Protein AF-A0A926VJQ9-F1 (afdb_monomer_lite)

Organism: NCBI:txid2949571

Secondary structure (DSSP, 8-state):
------PEEHHHHHHHTTS-HHHHHHHHHHHHHHH--GGG---S---EE-HHHHHHHHHHHHHHHHH-HHHHHHHHHHH---

Foldseek 3Di:
DPDPQPWAALVRLCVVLVHDSVVVVVLLVVLCVLQVDCQSDCPDVGNTHGPQSSQLSSQQSVCCVVPNNVVSSVCCNVVPRD

pLDDT: mean 78.7, std 14.44, range [37.28, 92.69]

Sequence (82 aa):
MKSTVDYVPLALAASELGISEETLRRDRALLRKKLGKSEFDNSRYEPGLDGKSFAALRRFRELAALMGRKKAIEMLRINGVD

Structure (mmCIF, N/CA/C/O backbone):
data_AF-A0A926VJQ9-F1
#
_entry.id   AF-A0A926VJQ9-F1
#
loop_
_atom_site.group_PDB
_atom_site.id
_atom_site.type_symbol
_atom_site.label_atom_id
_atom_site.label_alt_id
_atom_site.label_comp_id
_atom_site.label_asym_id
_atom_site.label_entity_id
_atom_site.label_seq_id
_atom_site.pdbx_PDB_ins_code
_atom_site.Cartn_x
_atom_site.Cartn_y
_atom_site.Cartn_z
_atom_site.occupancy
_atom_site.B_iso_or_equiv
_atom_site.auth_seq_id
_atom_site.auth_comp_id
_atom_site.auth_asym_id
_atom_site.auth_atom_id
_atom_site.pdbx_PDB_model_num
ATOM 1 N N . MET A 1 1 ? 26.330 -13.580 -4.622 1.00 37.28 1 MET A N 1
ATOM 2 C CA . MET A 1 1 ? 25.379 -13.344 -5.729 1.00 37.28 1 MET A CA 1
ATOM 3 C C . MET A 1 1 ? 24.644 -12.050 -5.424 1.00 37.28 1 MET A C 1
ATOM 5 O O . MET A 1 1 ? 24.086 -11.947 -4.342 1.00 37.28 1 MET A O 1
ATOM 9 N N . LYS A 1 2 ? 24.766 -11.023 -6.275 1.00 37.78 2 LYS A N 1
ATOM 10 C CA . LYS A 1 2 ? 24.077 -9.739 -6.068 1.00 37.78 2 LYS A CA 1
ATOM 11 C C . LYS A 1 2 ? 22.585 -9.981 -6.285 1.00 37.78 2 LYS A C 1
ATOM 13 O O . LYS A 1 2 ? 22.215 -10.348 -7.393 1.00 37.78 2 LYS A O 1
ATOM 18 N N . SER A 1 3 ? 21.779 -9.829 -5.236 1.00 41.81 3 SER A N 1
ATOM 19 C CA . SER A 1 3 ? 20.321 -9.885 -5.323 1.00 41.81 3 SER A CA 1
ATOM 20 C C . SER A 1 3 ? 19.856 -8.875 -6.363 1.00 41.81 3 SER A C 1
ATOM 22 O O . SER A 1 3 ? 20.002 -7.667 -6.166 1.00 41.81 3 SER A O 1
ATOM 24 N N . THR A 1 4 ? 19.356 -9.370 -7.489 1.00 50.69 4 THR A N 1
ATOM 25 C CA . THR A 1 4 ? 18.519 -8.602 -8.400 1.00 50.69 4 THR A CA 1
ATOM 26 C C . THR A 1 4 ? 17.370 -8.087 -7.548 1.00 50.69 4 THR A C 1
ATOM 28 O O . THR A 1 4 ? 16.587 -8.868 -7.017 1.00 50.69 4 THR A O 1
ATOM 31 N N . VAL A 1 5 ? 17.333 -6.784 -7.286 1.00 55.50 5 VAL A N 1
ATOM 32 C CA . VAL A 1 5 ? 16.127 -6.181 -6.727 1.00 55.50 5 VAL A CA 1
ATOM 33 C C . VAL A 1 5 ? 15.128 -6.253 -7.870 1.00 55.50 5 VAL A C 1
ATOM 35 O O . VAL A 1 5 ? 15.243 -5.482 -8.819 1.00 55.50 5 VAL A O 1
ATOM 38 N N . ASP A 1 6 ? 14.249 -7.253 -7.847 1.00 65.94 6 ASP A N 1
ATOM 39 C CA . ASP A 1 6 ? 13.174 -7.387 -8.823 1.00 65.94 6 ASP A CA 1
ATOM 40 C C . ASP A 1 6 ? 12.255 -6.172 -8.672 1.00 65.94 6 ASP A C 1
ATOM 42 O O . ASP A 1 6 ? 11.442 -6.072 -7.749 1.00 65.94 6 ASP A O 1
ATOM 46 N N . TYR A 1 7 ? 12.466 -5.186 -9.539 1.00 74.19 7 TYR A N 1
ATOM 47 C CA . TYR A 1 7 ? 11.607 -4.023 -9.648 1.00 74.19 7 TYR A CA 1
ATOM 48 C C . TYR A 1 7 ? 10.365 -4.412 -10.440 1.00 74.19 7 TYR A C 1
ATOM 50 O O . TYR A 1 7 ? 10.448 -4.819 -11.598 1.00 74.19 7 TYR A O 1
ATOM 58 N N . VAL A 1 8 ? 9.200 -4.242 -9.824 1.00 78.25 8 VAL A N 1
ATOM 59 C CA . VAL A 1 8 ? 7.904 -4.428 -10.470 1.00 78.25 8 VAL A CA 1
ATOM 60 C C . VAL A 1 8 ? 7.508 -3.106 -11.135 1.00 78.25 8 VAL A C 1
ATOM 62 O O . VAL A 1 8 ? 7.355 -2.099 -10.433 1.00 78.25 8 VAL A O 1
ATOM 65 N N . PRO A 1 9 ? 7.324 -3.053 -12.468 1.00 85.38 9 PRO A N 1
ATOM 66 C CA . PRO A 1 9 ? 6.826 -1.854 -13.138 1.00 85.38 9 PRO A CA 1
ATOM 67 C C . PRO A 1 9 ? 5.470 -1.422 -12.569 1.00 85.38 9 PRO A C 1
ATOM 69 O O . PRO A 1 9 ? 4.624 -2.270 -12.281 1.00 85.38 9 PRO A O 1
ATOM 72 N N . LEU A 1 10 ? 5.215 -0.112 -12.458 1.00 84.38 10 LEU A N 1
ATOM 73 C CA . LEU A 1 10 ? 3.944 0.393 -11.909 1.00 84.38 10 LEU A CA 1
ATOM 74 C C . LEU A 1 10 ? 2.710 -0.156 -12.641 1.00 84.38 10 LEU A C 1
ATOM 76 O O . LEU A 1 10 ? 1.709 -0.435 -11.990 1.00 84.38 10 LEU A O 1
ATOM 80 N N . ALA A 1 11 ? 2.786 -0.340 -13.961 1.00 85.50 11 ALA A N 1
ATOM 81 C CA . ALA A 1 11 ? 1.702 -0.916 -14.755 1.00 85.50 11 ALA A CA 1
ATOM 82 C C . ALA A 1 11 ? 1.387 -2.363 -14.340 1.00 85.50 11 ALA A C 1
ATOM 84 O O . ALA A 1 11 ? 0.225 -2.711 -14.127 1.00 85.50 11 ALA A O 1
ATOM 85 N N . LEU A 1 12 ? 2.424 -3.187 -14.153 1.00 86.44 12 LEU A N 1
ATOM 86 C CA . LEU A 1 12 ? 2.272 -4.573 -13.713 1.00 86.44 12 LEU A CA 1
ATOM 87 C C . LEU A 1 12 ? 1.732 -4.629 -12.281 1.00 86.44 12 LEU A C 1
ATOM 89 O O . LEU A 1 12 ? 0.741 -5.303 -12.027 1.00 86.44 12 LEU A O 1
ATOM 93 N N . ALA A 1 13 ? 2.304 -3.840 -11.371 1.00 86.56 13 ALA A N 1
ATOM 94 C CA . ALA A 1 13 ? 1.835 -3.757 -9.991 1.00 86.56 13 ALA A CA 1
ATOM 95 C C . ALA A 1 13 ? 0.376 -3.281 -9.887 1.00 86.56 13 ALA A C 1
ATOM 97 O O . ALA A 1 13 ? -0.388 -3.778 -9.063 1.00 86.56 13 ALA A O 1
ATOM 98 N N . ALA A 1 14 ? -0.028 -2.315 -10.716 1.00 89.25 14 ALA A N 1
ATOM 99 C CA . ALA A 1 14 ? -1.402 -1.826 -10.762 1.00 89.25 14 ALA A CA 1
ATOM 100 C C . ALA A 1 14 ? -2.358 -2.920 -11.258 1.00 89.25 14 ALA A C 1
ATOM 102 O O . ALA A 1 14 ? -3.402 -3.141 -10.644 1.00 89.25 14 ALA A O 1
ATOM 103 N N . SER A 1 15 ? -1.955 -3.646 -12.306 1.00 91.31 15 SER A N 1
ATOM 104 C CA . SER A 1 15 ? -2.695 -4.790 -12.838 1.00 91.31 15 SER A CA 1
ATOM 105 C C . SER A 1 15 ? -2.855 -5.903 -11.798 1.00 91.31 15 SER A C 1
ATOM 107 O O . SER A 1 15 ? -3.966 -6.383 -11.596 1.00 91.31 15 SER A O 1
ATOM 109 N N . GLU A 1 16 ? -1.785 -6.286 -11.094 1.00 89.88 16 GLU A N 1
ATOM 110 C CA . GLU A 1 16 ? -1.835 -7.328 -10.056 1.00 89.88 16 GLU A CA 1
ATOM 111 C C . GLU A 1 16 ? -2.718 -6.940 -8.865 1.00 89.88 16 GLU A C 1
ATOM 113 O O . GLU A 1 16 ? -3.377 -7.787 -8.264 1.00 89.88 16 GLU A O 1
ATOM 118 N N . LEU A 1 17 ? -2.765 -5.650 -8.532 1.00 87.44 17 LEU A N 1
ATOM 119 C CA . LEU A 1 17 ? -3.610 -5.126 -7.461 1.00 87.44 17 LEU A CA 1
ATOM 120 C C . LEU A 1 17 ? -5.041 -4.804 -7.917 1.00 87.44 17 LEU A C 1
ATOM 122 O O . LEU A 1 17 ? -5.855 -4.387 -7.088 1.00 87.44 17 LEU A O 1
ATOM 126 N N . GLY A 1 18 ? -5.353 -4.975 -9.206 1.00 91.00 18 GLY A N 1
ATOM 127 C CA . GLY A 1 18 ? -6.666 -4.678 -9.778 1.00 91.00 18 GLY A CA 1
ATOM 128 C C . GLY A 1 18 ? -7.063 -3.203 -9.661 1.00 91.00 18 GLY A C 1
ATOM 129 O O . GLY A 1 18 ? -8.233 -2.895 -9.436 1.00 91.00 18 GLY A O 1
ATOM 130 N N . ILE A 1 19 ? -6.099 -2.281 -9.751 1.00 90.38 19 ILE A N 1
ATOM 131 C CA . ILE A 1 19 ? -6.323 -0.831 -9.646 1.00 90.38 19 ILE A CA 1
ATOM 132 C C . ILE A 1 19 ? -5.699 -0.086 -10.826 1.00 90.38 19 ILE A C 1
ATOM 134 O O . ILE A 1 19 ? -4.855 -0.610 -11.543 1.00 90.38 19 ILE A O 1
ATOM 138 N N . SER A 1 20 ? -6.083 1.177 -11.018 1.00 92.56 20 SER A N 1
ATOM 139 C CA . SER A 1 20 ? -5.406 2.042 -11.985 1.00 92.56 20 SER A CA 1
ATOM 140 C C . SER A 1 20 ? -4.011 2.434 -11.493 1.00 92.56 20 SER A C 1
ATOM 142 O O . SER A 1 20 ? -3.791 2.617 -10.291 1.00 92.56 20 SER A O 1
ATOM 144 N N . GLU A 1 21 ? -3.075 2.659 -12.418 1.00 89.44 21 GLU A N 1
ATOM 145 C CA . GLU A 1 21 ? -1.747 3.174 -12.064 1.00 89.44 21 GLU A CA 1
ATOM 146 C C . GLU A 1 21 ? -1.817 4.508 -11.309 1.00 89.44 21 GLU A C 1
ATOM 148 O O . GLU A 1 21 ? -0.983 4.799 -10.456 1.00 89.44 21 GLU A O 1
ATOM 153 N N . GLU A 1 22 ? -2.817 5.341 -11.600 1.00 90.38 22 GLU A N 1
ATOM 154 C CA . GLU A 1 22 ? -3.047 6.579 -10.860 1.00 90.38 22 GLU A CA 1
ATOM 155 C C . GLU A 1 22 ? -3.380 6.307 -9.386 1.00 90.38 22 GLU A C 1
ATOM 157 O O . GLU A 1 22 ? -2.818 6.944 -8.493 1.00 90.38 22 GLU A O 1
ATOM 162 N N . THR A 1 23 ? -4.246 5.326 -9.117 1.00 90.38 23 THR A N 1
ATOM 163 C CA . THR A 1 23 ? -4.579 4.910 -7.747 1.00 90.38 23 THR A CA 1
ATOM 164 C C . THR A 1 23 ? -3.346 4.359 -7.043 1.00 90.38 23 THR A C 1
ATOM 166 O O . THR A 1 23 ? -3.071 4.751 -5.911 1.00 90.38 23 THR A O 1
ATOM 169 N N . LEU A 1 24 ? -2.548 3.539 -7.735 1.00 89.38 24 LEU A N 1
ATOM 170 C CA . LEU A 1 24 ? -1.284 3.020 -7.215 1.00 89.38 24 LEU A CA 1
ATOM 171 C C . LEU A 1 24 ? -0.321 4.155 -6.833 1.00 89.38 24 LEU A C 1
ATOM 173 O O . LEU A 1 24 ? 0.237 4.157 -5.736 1.00 89.38 24 LEU A O 1
ATOM 177 N N . ARG A 1 25 ? -0.159 5.163 -7.702 1.00 87.44 25 ARG A N 1
ATOM 178 C CA . ARG A 1 25 ? 0.678 6.346 -7.435 1.00 87.44 25 ARG A CA 1
ATOM 179 C C . ARG A 1 25 ? 0.172 7.146 -6.230 1.00 87.44 25 ARG A C 1
ATOM 181 O O . ARG A 1 25 ? 0.985 7.587 -5.416 1.00 87.44 25 ARG A O 1
ATOM 188 N N . ARG A 1 26 ? -1.147 7.316 -6.089 1.00 89.06 26 ARG A N 1
ATOM 189 C CA . ARG A 1 26 ? -1.770 8.011 -4.947 1.00 89.06 26 ARG A CA 1
ATOM 190 C C . ARG A 1 26 ? -1.554 7.260 -3.636 1.00 89.06 26 ARG A C 1
ATOM 192 O O . ARG A 1 26 ? -1.120 7.869 -2.659 1.00 89.06 26 ARG A O 1
ATOM 199 N N . ASP A 1 27 ? -1.808 5.954 -3.623 1.00 87.75 27 ASP A N 1
ATOM 200 C CA . ASP A 1 27 ? -1.614 5.109 -2.443 1.00 87.75 27 ASP A CA 1
ATOM 201 C C . ASP A 1 27 ? -0.132 5.078 -2.041 1.00 87.75 27 ASP A C 1
ATOM 203 O O . ASP A 1 27 ? 0.203 5.264 -0.872 1.00 87.75 27 ASP A O 1
ATOM 207 N N . ARG A 1 28 ? 0.779 4.992 -3.016 1.00 85.81 28 ARG A N 1
ATOM 208 C CA . ARG A 1 28 ? 2.226 5.098 -2.789 1.00 85.81 28 ARG A CA 1
ATOM 209 C C . ARG A 1 28 ? 2.627 6.433 -2.161 1.00 85.81 28 ARG A C 1
ATOM 211 O O . ARG A 1 28 ? 3.352 6.452 -1.168 1.00 85.81 28 ARG A O 1
ATOM 218 N N . ALA A 1 29 ? 2.149 7.554 -2.701 1.00 84.56 29 ALA A N 1
ATOM 219 C CA . ALA A 1 29 ? 2.433 8.881 -2.153 1.00 84.56 29 ALA A CA 1
ATOM 220 C C . ALA A 1 29 ? 1.892 9.040 -0.721 1.00 84.56 29 ALA A C 1
ATOM 222 O O . ALA A 1 29 ? 2.552 9.630 0.140 1.00 84.56 29 ALA A O 1
ATOM 223 N N . LEU A 1 30 ? 0.711 8.478 -0.449 1.00 86.62 30 LEU A N 1
ATOM 224 C CA . LEU A 1 30 ? 0.106 8.463 0.878 1.00 86.62 30 LEU A CA 1
ATOM 225 C C . LEU A 1 30 ? 0.955 7.668 1.875 1.00 86.62 30 LEU A C 1
ATOM 227 O O . LEU A 1 30 ? 1.260 8.184 2.953 1.00 86.62 30 LEU A O 1
ATOM 231 N N . LEU A 1 31 ? 1.356 6.445 1.519 1.00 84.00 31 LEU A N 1
ATOM 232 C CA . LEU A 1 31 ? 2.183 5.592 2.374 1.00 84.00 31 LEU A CA 1
ATOM 233 C C . LEU A 1 31 ? 3.562 6.209 2.614 1.00 84.00 31 LEU A C 1
ATOM 235 O O . LEU A 1 31 ? 3.995 6.261 3.763 1.00 84.00 31 LEU A O 1
ATOM 239 N N . ARG A 1 32 ? 4.199 6.791 1.590 1.00 83.25 32 ARG A N 1
ATOM 240 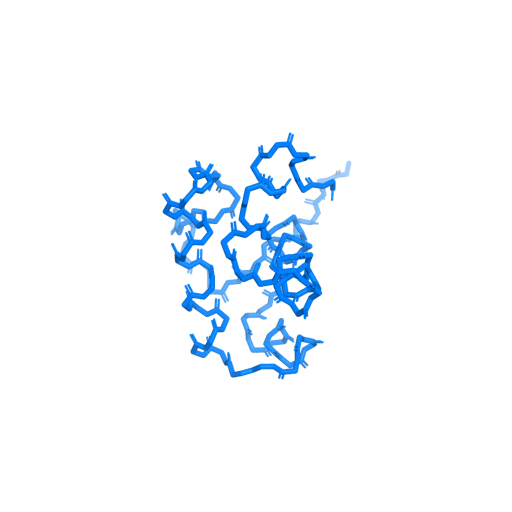C CA . ARG A 1 32 ? 5.452 7.549 1.748 1.00 83.25 32 ARG A CA 1
ATOM 241 C C . ARG A 1 32 ? 5.303 8.669 2.778 1.00 83.25 32 ARG A C 1
ATOM 243 O O . ARG A 1 32 ? 6.096 8.763 3.710 1.00 83.25 32 ARG A O 1
ATOM 250 N N . LYS A 1 33 ? 4.255 9.491 2.652 1.00 83.75 33 LYS A N 1
ATOM 251 C CA . LYS A 1 33 ? 4.000 10.623 3.559 1.00 83.75 33 LYS A CA 1
ATOM 252 C C . 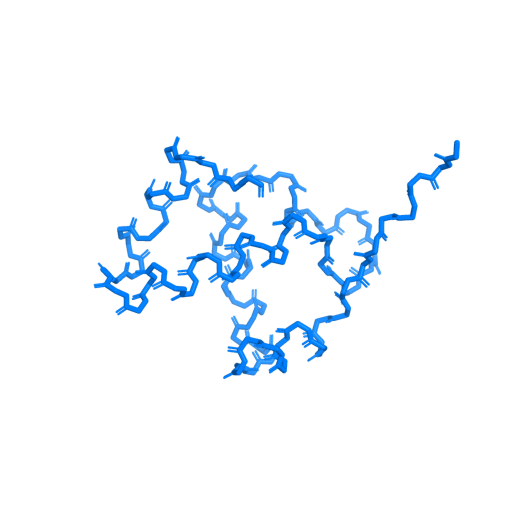LYS A 1 33 ? 3.697 10.182 4.993 1.00 83.75 33 LYS A C 1
ATOM 254 O O . LYS A 1 33 ? 4.030 10.898 5.931 1.00 83.75 33 LYS A O 1
ATOM 259 N N . LYS A 1 34 ? 2.996 9.060 5.171 1.00 83.00 34 LYS A N 1
ATOM 260 C CA . LYS A 1 34 ? 2.484 8.628 6.481 1.00 83.00 34 LYS A CA 1
ATOM 261 C C . LYS A 1 34 ? 3.413 7.686 7.232 1.00 83.00 34 LYS A C 1
ATOM 263 O O . LYS A 1 34 ? 3.428 7.733 8.458 1.00 83.00 34 LYS A O 1
ATOM 268 N N . LEU A 1 35 ? 4.149 6.844 6.515 1.00 78.56 35 LEU A N 1
ATOM 269 C CA . LEU A 1 35 ? 5.055 5.862 7.102 1.00 78.56 35 LEU A CA 1
ATOM 270 C C . LEU A 1 35 ? 6.508 6.347 7.106 1.00 78.56 35 LEU A C 1
ATOM 272 O O . LEU A 1 35 ? 7.313 5.785 7.837 1.00 78.56 35 LEU A O 1
ATOM 276 N N . GLY A 1 36 ? 6.854 7.366 6.308 1.00 69.75 36 GLY A N 1
ATOM 277 C CA . GLY A 1 36 ? 8.221 7.896 6.226 1.00 69.75 36 GLY A CA 1
ATOM 278 C C . GLY A 1 36 ? 9.247 6.879 5.714 1.00 69.75 36 GLY A C 1
ATOM 279 O O . GLY A 1 36 ? 10.445 7.084 5.879 1.00 69.75 36 GLY A O 1
ATOM 280 N N . LYS A 1 37 ? 8.785 5.767 5.128 1.00 64.38 37 LYS A N 1
ATOM 281 C CA . LYS A 1 37 ? 9.631 4.657 4.691 1.00 64.38 37 LYS A CA 1
ATOM 282 C C . LYS A 1 37 ? 10.420 5.046 3.441 1.00 64.38 37 LYS A C 1
ATOM 284 O O . LYS A 1 37 ? 9.831 5.477 2.448 1.00 64.38 37 LYS A O 1
ATOM 289 N N . SER A 1 38 ? 11.734 4.823 3.490 1.00 59.91 38 SER A N 1
ATOM 290 C CA . SER A 1 38 ? 12.665 4.940 2.355 1.00 59.91 38 SER A CA 1
ATOM 291 C C . SER A 1 38 ? 12.360 3.954 1.224 1.00 59.91 38 SER A C 1
ATOM 293 O O . SER A 1 38 ? 12.813 4.142 0.104 1.00 59.91 38 SER A O 1
ATOM 295 N N . GLU A 1 39 ? 11.556 2.928 1.501 1.00 61.59 39 GLU A N 1
ATOM 296 C CA . GLU A 1 39 ? 11.102 1.926 0.530 1.00 61.59 39 GLU A CA 1
ATOM 297 C C . GLU A 1 39 ? 10.306 2.600 -0.609 1.00 61.59 39 GLU A C 1
ATOM 299 O O . GLU A 1 39 ? 10.461 2.276 -1.778 1.00 61.59 39 GLU A O 1
ATOM 304 N N . PHE A 1 40 ? 9.562 3.672 -0.311 1.00 66.06 40 PHE A N 1
ATOM 305 C CA . PHE A 1 40 ? 8.837 4.448 -1.324 1.00 66.06 40 PHE A CA 1
ATOM 306 C C . PHE A 1 40 ? 9.620 5.650 -1.874 1.00 66.06 40 PHE A C 1
ATOM 308 O O . PHE A 1 40 ? 9.008 6.572 -2.429 1.00 66.06 40 PHE A O 1
ATOM 315 N N . ASP A 1 41 ? 10.942 5.700 -1.690 1.00 59.97 41 ASP A N 1
ATOM 316 C CA . ASP A 1 41 ? 11.740 6.827 -2.159 1.00 59.97 41 ASP A CA 1
ATOM 317 C C . ASP A 1 41 ? 11.862 6.833 -3.692 1.00 59.97 41 ASP A C 1
ATOM 319 O O . ASP A 1 41 ? 12.022 5.807 -4.345 1.00 59.97 41 ASP A O 1
ATOM 323 N N . ASN A 1 42 ? 11.760 8.026 -4.275 1.00 59.72 42 ASN A N 1
ATOM 324 C CA . ASN A 1 42 ? 11.890 8.271 -5.716 1.00 59.72 42 ASN A CA 1
ATOM 325 C C . ASN A 1 42 ? 13.349 8.548 -6.110 1.00 59.72 42 ASN A C 1
ATOM 327 O O . ASN A 1 42 ? 13.601 9.059 -7.198 1.00 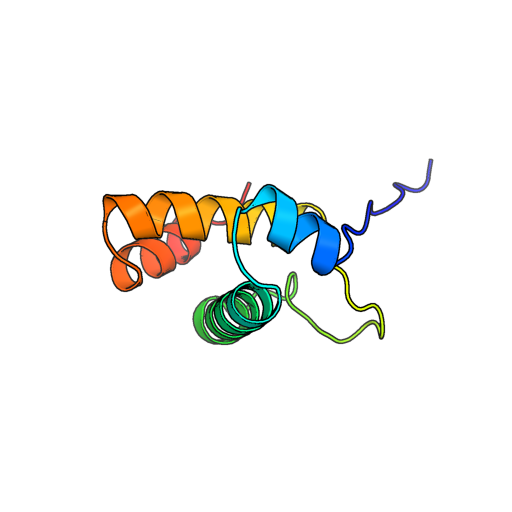59.72 42 ASN A O 1
ATOM 331 N N . SER A 1 43 ? 14.301 8.308 -5.204 1.00 54.22 43 SER A N 1
ATOM 332 C CA . SER A 1 43 ? 15.699 8.720 -5.368 1.00 54.22 43 SER A CA 1
ATOM 333 C C . SER A 1 43 ? 16.411 8.006 -6.517 1.00 54.22 43 SER A C 1
ATOM 335 O O . SER A 1 43 ? 17.403 8.515 -7.037 1.00 54.22 43 SER A O 1
ATOM 337 N N . ARG A 1 44 ? 15.881 6.867 -6.968 1.00 52.91 44 ARG A N 1
ATOM 338 C CA . ARG A 1 44 ? 16.267 6.238 -8.228 1.00 52.91 44 ARG A CA 1
ATOM 339 C C . ARG A 1 44 ? 15.162 6.507 -9.235 1.00 52.91 44 ARG A C 1
ATOM 341 O O . ARG A 1 44 ? 14.010 6.191 -8.972 1.00 52.91 44 ARG A O 1
ATOM 348 N N . TYR A 1 45 ? 15.529 7.110 -10.358 1.00 48.91 45 TYR A N 1
ATOM 349 C CA . TYR A 1 45 ? 14.710 7.500 -11.513 1.00 48.91 45 TYR A CA 1
ATOM 350 C C . TYR A 1 45 ? 13.952 6.336 -12.204 1.00 48.91 45 TYR A C 1
ATOM 352 O O . TYR A 1 45 ? 13.677 6.394 -13.399 1.00 48.91 45 TYR A O 1
ATOM 360 N N . GLU A 1 46 ? 13.602 5.272 -11.486 1.00 55.00 46 GLU A N 1
ATOM 361 C CA . GLU A 1 46 ? 12.901 4.110 -12.015 1.00 55.00 46 GLU 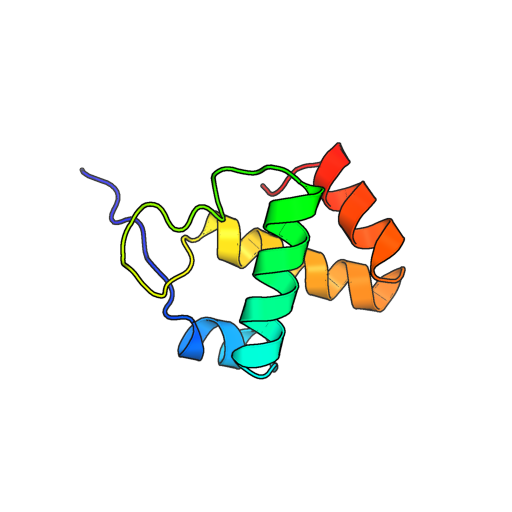A CA 1
ATOM 362 C C . GLU A 1 46 ? 11.419 4.145 -11.600 1.00 55.00 46 GLU A C 1
ATOM 364 O O . GLU A 1 46 ? 11.100 4.226 -10.410 1.00 55.00 46 GLU A O 1
ATOM 369 N N . PRO A 1 47 ? 10.476 4.086 -12.559 1.00 61.88 47 PRO A N 1
ATOM 370 C CA . PRO A 1 47 ? 9.036 4.098 -12.306 1.00 61.88 47 PRO A CA 1
ATOM 371 C C . PRO A 1 47 ? 8.539 2.709 -11.861 1.00 61.88 47 PRO A C 1
ATOM 373 O O . PRO A 1 47 ? 7.602 2.162 -12.444 1.00 61.88 47 PRO A O 1
ATOM 376 N N . GLY A 1 48 ? 9.188 2.118 -10.857 1.00 64.75 48 GLY A N 1
ATOM 377 C CA . GLY A 1 48 ? 8.913 0.772 -10.355 1.00 64.75 48 GLY A CA 1
ATOM 378 C C . GLY A 1 48 ? 8.756 0.717 -8.837 1.00 64.75 48 GLY A C 1
ATOM 379 O O . GLY A 1 48 ? 9.006 1.688 -8.120 1.00 64.75 48 GLY A O 1
ATOM 380 N N . LEU A 1 49 ? 8.309 -0.435 -8.349 1.00 74.00 49 LEU A N 1
ATOM 381 C CA . LEU A 1 49 ? 8.252 -0.783 -6.934 1.00 74.00 49 LEU A CA 1
ATOM 382 C C . LEU A 1 49 ? 9.275 -1.879 -6.671 1.00 74.00 49 LEU A C 1
ATOM 384 O O . LEU A 1 49 ? 9.281 -2.879 -7.383 1.00 74.00 49 LEU A O 1
ATOM 388 N N . ASP A 1 50 ? 10.106 -1.725 -5.645 1.00 78.19 50 ASP A N 1
ATOM 389 C CA . ASP A 1 50 ? 10.820 -2.885 -5.117 1.00 78.19 50 ASP A CA 1
ATOM 390 C C . ASP A 1 50 ? 9.826 -3.863 -4.460 1.00 78.19 50 ASP A C 1
ATOM 392 O O . ASP A 1 50 ? 8.689 -3.502 -4.125 1.00 78.19 50 ASP A O 1
ATOM 396 N N . GLY A 1 51 ? 10.242 -5.119 -4.276 1.00 78.75 51 GLY A N 1
ATOM 397 C CA . GLY A 1 51 ? 9.376 -6.158 -3.710 1.00 78.75 51 GLY A CA 1
ATOM 398 C C . GLY A 1 51 ? 8.752 -5.773 -2.363 1.00 78.75 51 GLY A C 1
ATOM 399 O O . GLY A 1 51 ? 7.587 -6.083 -2.115 1.00 78.75 51 GLY A O 1
ATOM 400 N N . LYS A 1 52 ? 9.473 -5.013 -1.527 1.00 78.19 52 LYS A N 1
ATOM 401 C CA . LYS A 1 52 ? 8.972 -4.549 -0.225 1.00 78.19 52 LYS A CA 1
ATOM 402 C C . LYS A 1 52 ? 7.879 -3.497 -0.368 1.00 78.19 52 LYS A C 1
ATOM 404 O O . LYS A 1 52 ? 6.839 -3.576 0.279 1.00 78.19 52 LYS A O 1
ATOM 409 N N . SER A 1 53 ? 8.068 -2.532 -1.258 1.00 80.56 53 SER A N 1
ATOM 410 C CA . SER A 1 53 ? 7.083 -1.499 -1.576 1.00 80.56 53 SER A CA 1
ATOM 411 C C . SER A 1 53 ? 5.830 -2.091 -2.198 1.00 80.56 53 SER A C 1
ATOM 413 O O . SER A 1 53 ? 4.719 -1.645 -1.899 1.00 80.56 53 SER A O 1
ATOM 415 N N . PHE A 1 54 ? 5.992 -3.107 -3.046 1.00 85.50 54 PHE A N 1
ATOM 416 C CA . PHE A 1 54 ? 4.869 -3.830 -3.619 1.00 85.50 54 PHE A CA 1
ATOM 417 C C . PHE A 1 54 ? 4.091 -4.609 -2.549 1.00 85.50 54 PHE A C 1
ATOM 419 O O . PHE A 1 54 ? 2.874 -4.439 -2.440 1.00 85.50 54 PHE A O 1
ATOM 426 N N . ALA A 1 55 ? 4.779 -5.366 -1.688 1.00 85.19 55 ALA A N 1
ATOM 427 C CA . ALA A 1 55 ? 4.166 -6.061 -0.556 1.00 85.19 55 ALA A CA 1
ATOM 428 C C . ALA A 1 55 ? 3.437 -5.089 0.389 1.00 85.19 55 ALA A C 1
ATOM 430 O O . ALA A 1 55 ? 2.304 -5.343 0.804 1.00 85.19 55 ALA A O 1
ATOM 431 N N . ALA A 1 56 ? 4.030 -3.923 0.652 1.00 85.62 56 ALA A N 1
ATOM 432 C CA . ALA A 1 56 ? 3.434 -2.869 1.464 1.00 85.62 56 ALA A CA 1
ATOM 433 C C . ALA A 1 56 ? 2.125 -2.340 0.868 1.00 85.62 56 ALA A C 1
ATOM 435 O O . ALA A 1 56 ? 1.139 -2.163 1.585 1.00 85.62 56 ALA A O 1
ATOM 436 N N . LEU A 1 57 ? 2.107 -2.089 -0.445 1.00 88.62 57 LEU A N 1
ATOM 437 C CA . LEU A 1 57 ? 0.923 -1.618 -1.162 1.00 88.62 57 LEU A CA 1
ATOM 438 C C . LEU A 1 57 ? -0.169 -2.684 -1.202 1.00 88.62 57 LEU A C 1
ATOM 440 O O . LEU A 1 57 ? -1.330 -2.375 -0.928 1.00 88.62 57 LEU A O 1
ATOM 444 N N . ARG A 1 58 ? 0.198 -3.942 -1.454 1.00 89.88 58 ARG A N 1
ATOM 445 C CA . ARG A 1 58 ? -0.730 -5.072 -1.385 1.00 89.88 58 ARG A CA 1
ATOM 446 C C . ARG A 1 58 ? -1.359 -5.185 0.000 1.00 89.88 58 ARG A C 1
ATOM 448 O O . ARG A 1 58 ? -2.583 -5.188 0.128 1.00 89.88 58 ARG A O 1
ATOM 455 N N . ARG A 1 59 ? -0.537 -5.175 1.050 1.00 89.44 59 ARG A N 1
ATOM 456 C CA . ARG A 1 59 ? -1.009 -5.282 2.431 1.00 89.44 59 ARG A CA 1
ATOM 457 C C . ARG A 1 59 ? -1.864 -4.087 2.841 1.00 89.44 59 ARG A C 1
ATOM 459 O O . ARG A 1 59 ? -2.890 -4.262 3.494 1.00 89.44 59 ARG A O 1
ATOM 466 N N . PHE A 1 60 ? -1.493 -2.877 2.418 1.00 91.12 60 PHE A N 1
ATOM 467 C CA . PHE A 1 60 ? -2.311 -1.681 2.614 1.00 91.12 60 PHE A CA 1
ATOM 468 C C . PHE A 1 60 ? -3.703 -1.851 2.015 1.00 91.12 60 PHE A C 1
ATOM 470 O O . PHE A 1 60 ? -4.686 -1.532 2.678 1.00 91.12 60 PHE A O 1
ATOM 477 N N . ARG A 1 61 ? -3.796 -2.351 0.780 1.00 90.19 61 ARG A N 1
ATOM 478 C CA . ARG A 1 61 ? -5.064 -2.558 0.073 1.00 90.19 61 ARG A CA 1
ATOM 479 C C . ARG A 1 61 ? -5.945 -3.590 0.772 1.00 90.19 61 ARG A C 1
ATOM 481 O O . ARG A 1 61 ? -7.121 -3.306 0.998 1.00 90.19 61 ARG A O 1
ATOM 488 N N . GLU A 1 62 ? -5.375 -4.727 1.164 1.00 91.19 62 GLU A N 1
ATOM 489 C CA . GLU A 1 62 ? -6.065 -5.774 1.931 1.00 91.19 62 GLU A CA 1
ATOM 490 C C . GLU A 1 62 ? -6.621 -5.218 3.250 1.00 91.19 62 GLU A C 1
ATOM 492 O O . GLU A 1 62 ? -7.811 -5.336 3.541 1.00 91.19 62 GLU A O 1
ATOM 497 N N . LEU A 1 63 ? -5.783 -4.526 4.027 1.00 90.62 63 LEU A N 1
ATOM 498 C CA . LEU A 1 63 ? -6.199 -3.917 5.290 1.00 90.62 63 LEU A CA 1
ATOM 499 C C . LEU A 1 63 ? -7.224 -2.798 5.064 1.00 90.62 63 LEU A C 1
ATOM 501 O O . LEU A 1 63 ? -8.206 -2.693 5.795 1.00 90.62 63 LEU A O 1
ATOM 505 N N . ALA A 1 64 ? -7.044 -1.960 4.045 1.00 91.56 64 ALA A N 1
ATOM 506 C CA . ALA A 1 64 ? -7.957 -0.859 3.761 1.00 91.56 64 ALA A CA 1
ATOM 507 C C . ALA A 1 64 ? -9.356 -1.357 3.381 1.00 91.56 64 ALA A C 1
ATOM 509 O O . ALA A 1 64 ? -10.330 -0.694 3.735 1.00 91.56 64 ALA A O 1
ATOM 510 N N . ALA A 1 65 ? -9.457 -2.506 2.707 1.00 90.19 65 ALA A N 1
ATOM 511 C CA . ALA A 1 65 ? -10.731 -3.152 2.406 1.00 90.19 65 ALA A CA 1
ATOM 512 C C . ALA A 1 65 ? -11.426 -3.697 3.667 1.00 90.19 65 ALA A C 1
ATOM 514 O O . ALA A 1 65 ? -12.645 -3.613 3.769 1.00 90.19 65 ALA A O 1
ATOM 515 N N . LEU A 1 66 ? -10.663 -4.205 4.642 1.00 92.56 66 LEU A N 1
ATOM 516 C CA . LEU A 1 66 ? -11.206 -4.827 5.857 1.00 92.56 66 LEU A CA 1
ATOM 517 C C . LEU A 1 66 ? -11.570 -3.826 6.964 1.00 92.56 66 LEU A C 1
ATOM 519 O O . LEU A 1 66 ? -12.589 -3.975 7.628 1.00 92.56 66 LEU A O 1
ATOM 523 N N . MET A 1 67 ? -10.724 -2.822 7.205 1.00 92.69 67 MET A N 1
ATOM 524 C CA . MET A 1 67 ? -10.828 -1.933 8.377 1.00 92.69 67 MET A CA 1
ATOM 525 C C . MET A 1 67 ? -10.809 -0.439 8.031 1.00 92.69 67 MET A C 1
ATOM 527 O O . MET A 1 67 ? -10.830 0.413 8.924 1.00 92.69 67 MET A O 1
ATOM 531 N N . GLY A 1 68 ? -10.767 -0.108 6.741 1.00 91.19 68 GLY A N 1
ATOM 532 C CA . GLY A 1 68 ? -10.666 1.260 6.256 1.00 91.19 68 GLY A CA 1
ATOM 533 C C . GLY A 1 68 ? -9.232 1.798 6.242 1.00 91.19 68 GLY A C 1
ATOM 534 O O . GLY A 1 68 ? -8.342 1.371 6.982 1.00 91.19 68 GLY A O 1
ATOM 535 N N . ARG A 1 69 ? -9.008 2.801 5.387 1.00 89.88 69 ARG A N 1
ATOM 536 C CA . ARG A 1 69 ? -7.673 3.348 5.079 1.00 89.88 69 ARG A CA 1
ATOM 537 C C . ARG A 1 69 ? -6.900 3.851 6.301 1.00 89.88 69 ARG A C 1
ATOM 539 O O . ARG A 1 69 ? -5.692 3.659 6.372 1.00 89.88 69 ARG A O 1
ATOM 546 N N . LYS A 1 70 ? -7.572 4.498 7.262 1.00 88.75 70 LYS A N 1
ATOM 547 C CA . LYS A 1 70 ? -6.905 5.090 8.436 1.00 88.75 70 LYS A CA 1
ATOM 548 C C . LYS A 1 70 ? -6.279 4.014 9.329 1.00 88.75 70 LYS A C 1
ATOM 550 O O . LYS A 1 70 ? -5.099 4.116 9.646 1.00 88.75 70 LYS A O 1
ATOM 555 N N . LYS A 1 71 ? -7.049 2.972 9.666 1.00 89.88 71 LYS A N 1
ATOM 556 C CA . LYS A 1 71 ? -6.574 1.843 10.479 1.00 89.88 71 LYS A CA 1
ATOM 557 C C . LYS A 1 71 ? -5.521 1.017 9.739 1.00 89.88 71 LYS A C 1
ATOM 559 O O . LYS A 1 71 ? -4.534 0.622 10.342 1.00 89.88 71 LYS A O 1
ATOM 564 N N . ALA A 1 72 ? -5.668 0.843 8.424 1.00 90.81 72 ALA A N 1
ATOM 565 C CA . ALA A 1 72 ? -4.673 0.157 7.600 1.00 90.81 72 ALA A CA 1
ATOM 566 C C . ALA A 1 72 ? -3.282 0.816 7.662 1.00 90.81 72 ALA A C 1
ATOM 568 O O . ALA A 1 72 ? -2.279 0.128 7.830 1.00 90.81 72 ALA A O 1
ATOM 569 N N . ILE A 1 73 ? -3.217 2.150 7.576 1.00 88.38 73 ILE A N 1
ATOM 570 C CA . ILE A 1 73 ? -1.952 2.899 7.695 1.00 88.38 73 ILE A CA 1
ATOM 571 C C . ILE A 1 73 ? -1.341 2.721 9.086 1.00 88.38 73 ILE A C 1
ATOM 573 O O . ILE A 1 73 ? -0.134 2.538 9.206 1.00 88.38 73 ILE A O 1
ATOM 577 N N . GLU A 1 74 ? -2.161 2.782 10.133 1.00 88.69 74 GLU A N 1
ATOM 578 C CA . GLU A 1 74 ? -1.706 2.610 11.514 1.00 88.69 74 GLU A CA 1
ATOM 579 C C . GLU A 1 74 ? -1.138 1.203 11.747 1.0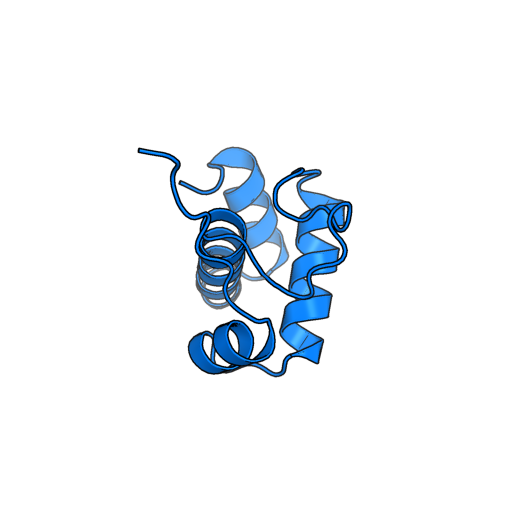0 88.69 74 GLU A C 1
ATOM 581 O O . GLU A 1 74 ? -0.039 1.063 12.279 1.00 88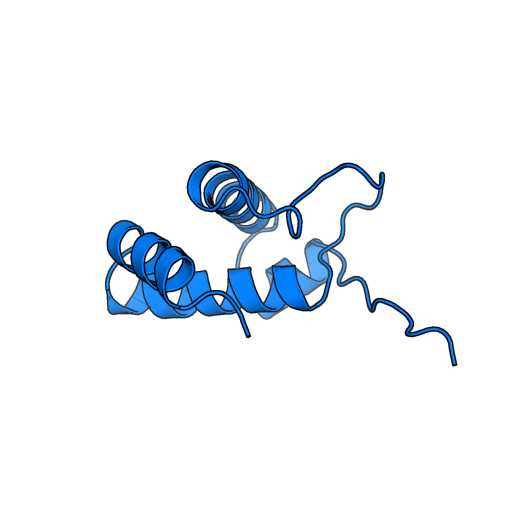.69 74 GLU A O 1
ATOM 586 N N . MET A 1 75 ? -1.813 0.173 11.232 1.00 88.38 75 MET A N 1
ATOM 587 C CA . MET A 1 75 ? -1.345 -1.212 11.286 1.00 88.38 75 MET A CA 1
ATOM 588 C C . MET A 1 75 ? -0.014 -1.411 10.561 1.00 88.38 75 MET A C 1
ATOM 590 O O . MET A 1 75 ? 0.871 -2.066 11.108 1.00 88.38 75 MET A O 1
ATOM 594 N N . LEU A 1 76 ? 0.154 -0.829 9.369 1.00 85.06 76 LEU A N 1
ATOM 595 C CA . LEU A 1 76 ? 1.420 -0.881 8.626 1.00 85.06 76 LEU A CA 1
ATOM 596 C C . LEU A 1 76 ? 2.548 -0.106 9.308 1.00 85.06 76 LEU A C 1
ATOM 598 O O . LEU A 1 76 ? 3.719 -0.438 9.145 1.00 85.06 76 LEU A O 1
ATOM 602 N N . ARG A 1 77 ? 2.212 0.942 10.064 1.00 82.62 77 ARG A N 1
ATOM 603 C CA . ARG A 1 77 ? 3.188 1.700 10.846 1.00 82.62 77 ARG A CA 1
ATOM 604 C C . ARG A 1 77 ? 3.683 0.909 12.054 1.00 82.62 77 ARG A C 1
ATOM 606 O O . ARG A 1 77 ? 4.869 0.971 12.347 1.00 82.62 77 ARG A O 1
ATOM 613 N N . ILE A 1 78 ? 2.780 0.214 12.748 1.00 82.25 78 ILE A N 1
ATOM 614 C CA . ILE A 1 78 ? 3.091 -0.539 13.972 1.00 82.25 78 ILE A CA 1
ATOM 615 C C . ILE A 1 78 ? 3.795 -1.857 13.643 1.00 82.25 78 ILE A C 1
ATOM 617 O O . ILE A 1 78 ? 4.814 -2.167 14.246 1.00 82.25 78 ILE A O 1
ATOM 621 N N . ASN A 1 79 ? 3.263 -2.616 12.684 1.00 79.62 79 ASN A N 1
ATOM 622 C CA . ASN A 1 79 ? 3.738 -3.971 12.385 1.00 79.62 79 ASN A CA 1
ATOM 623 C C . ASN A 1 79 ? 4.768 -4.013 11.251 1.00 79.62 79 ASN A C 1
ATOM 625 O O . ASN A 1 79 ? 5.331 -5.063 10.974 1.00 79.62 79 ASN A O 1
ATOM 629 N N . GLY A 1 80 ? 5.013 -2.885 10.582 1.00 70.62 80 GLY A N 1
ATOM 630 C CA . GLY A 1 80 ? 5.886 -2.845 9.420 1.00 70.62 80 GLY A CA 1
ATOM 631 C C . GLY A 1 80 ? 5.285 -3.544 8.199 1.00 70.62 80 GLY A C 1
ATOM 632 O O . GLY A 1 80 ? 4.076 -3.748 8.081 1.00 70.62 80 GLY A O 1
ATOM 633 N N . VAL A 1 81 ? 6.166 -3.823 7.244 1.00 65.19 81 VAL A N 1
ATOM 634 C CA . VAL A 1 81 ? 5.889 -4.612 6.043 1.00 65.19 81 VAL A CA 1
ATOM 635 C C . VAL A 1 81 ? 6.989 -5.661 6.056 1.00 65.19 81 VAL A C 1
ATOM 637 O O . VAL A 1 81 ? 8.156 -5.265 6.037 1.00 65.19 81 VAL A O 1
ATOM 640 N N . ASP A 1 82 ? 6.608 -6.924 6.216 1.00 53.84 82 ASP A N 1
ATOM 641 C CA . ASP A 1 82 ? 7.526 -8.070 6.227 1.00 53.84 82 ASP A CA 1
ATOM 642 C C . ASP A 1 82 ? 8.090 -8.324 4.820 1.00 53.84 82 ASP A C 1
ATOM 644 O O . ASP A 1 82 ? 7.279 -8.303 3.859 1.00 53.84 82 ASP A O 1
#

Radius of gyration: 12.33 Å; chains: 1; bounding box: 37×24×29 Å